Protein AF-A0A5K0UUQ3-F1 (afdb_monomer)

Solvent-accessible surface area (backbone atoms only — not comparable to full-atom values): 3409 Å² total; per-residue (Å²): 128,77,87,80,78,62,89,84,54,89,72,61,66,67,59,52,48,54,49,19,53,51,27,40,60,48,26,54,49,31,55,76,65,78,32,73,50,51,71,66,79,96,44,77,42,42,33,64,56,30,42,53,42,30,73,74,100

Nearest PDB structures (foldseek):
  4l9z-assembly1_D  TM=7.630E-01  e=7.486E+00  Cereibacter sphaeroides 2.4.1
  8tzr-assembly1_B  TM=5.349E-01  e=4.995E+00  Homo sapiens

Radius of gyration: 12.1 Å; Cα contacts (8 Å, |Δi|>4): 51; chains: 1; bounding box: 28×20×31 Å

Organism: NCBI:txid210225

pLDDT: mean 85.27, std 16.77, range [45.34, 97.81]

Sequence (57 aa):
GLIQLNHGRPQPLQHVVNAAFLASVYSDYLDAADTPGWYCGPNFFTTDVLRDFARTQ

Foldseek 3Di:
DDPPPPPPDPDPVVVLQVQLVCLLVVLVVCVVVVHQFDDDDPDTDGSVNSNVSSVVD

Structure (mmCIF, N/CA/C/O backbone):
data_AF-A0A5K0UUQ3-F1
#
_entry.id   AF-A0A5K0UUQ3-F1
#
loop_
_atom_site.group_PDB
_atom_site.id
_atom_site.type_symbol
_atom_site.label_atom_id
_atom_site.label_alt_id
_atom_site.label_comp_id
_atom_site.label_asym_id
_atom_site.label_entity_id
_atom_site.label_seq_id
_atom_site.pdbx_PDB_ins_code
_atom_site.Cartn_x
_atom_site.Cartn_y
_atom_site.Cartn_z
_atom_site.occupancy
_atom_site.B_iso_or_equiv
_atom_site.auth_seq_id
_atom_site.auth_comp_id
_atom_site.auth_asym_id
_atom_site.auth_atom_id
_atom_site.pdbx_PDB_model_num
ATOM 1 N N . GLY A 1 1 ? -3.668 -2.536 6.149 1.00 45.34 1 GLY A N 1
ATOM 2 C CA . GLY A 1 1 ? -4.445 -1.321 5.862 1.00 45.34 1 GLY A CA 1
ATOM 3 C C . GLY A 1 1 ? -5.736 -1.393 6.633 1.00 45.34 1 GLY A C 1
ATOM 4 O O . GLY A 1 1 ? -6.487 -2.327 6.432 1.00 45.34 1 GLY A O 1
ATOM 5 N N . LEU A 1 2 ? -5.965 -0.463 7.552 1.00 48.84 2 LEU A N 1
ATOM 6 C CA . LEU A 1 2 ? -7.293 -0.191 8.088 1.00 48.84 2 LEU A CA 1
ATOM 7 C C . LEU A 1 2 ? -7.696 1.113 7.426 1.00 48.84 2 LEU A C 1
ATOM 9 O O . LEU A 1 2 ? -7.024 2.123 7.636 1.00 48.84 2 LEU A O 1
ATOM 13 N N . ILE A 1 3 ? -8.745 1.099 6.606 1.00 53.38 3 ILE A N 1
ATOM 14 C CA . ILE A 1 3 ? -9.393 2.349 6.225 1.00 53.38 3 ILE A CA 1
ATOM 15 C C . ILE A 1 3 ? -9.980 2.932 7.511 1.00 53.38 3 ILE A C 1
ATOM 17 O O . ILE A 1 3 ? -11.080 2.593 7.949 1.00 53.38 3 ILE A O 1
ATOM 21 N N . GLN A 1 4 ? -9.189 3.780 8.165 1.00 53.12 4 GLN A N 1
ATOM 22 C CA . GLN A 1 4 ? -9.596 4.602 9.292 1.00 53.12 4 GLN A CA 1
ATOM 23 C C . GLN A 1 4 ? -10.523 5.713 8.781 1.00 53.12 4 GLN A C 1
ATOM 25 O O . GLN A 1 4 ? -10.190 6.889 8.827 1.00 53.12 4 GLN A O 1
ATOM 30 N N . LEU A 1 5 ? -11.728 5.360 8.332 1.00 52.03 5 LEU A N 1
ATOM 31 C CA . LEU A 1 5 ? -12.856 6.304 8.327 1.00 52.03 5 LEU A CA 1
ATOM 32 C C . LEU A 1 5 ? -13.659 6.127 9.626 1.00 52.03 5 LEU A C 1
ATOM 34 O O . LEU A 1 5 ? -14.885 6.176 9.644 1.00 52.03 5 LEU A O 1
ATOM 38 N N . ASN A 1 6 ? -12.960 5.866 10.735 1.00 47.12 6 ASN A N 1
ATOM 39 C CA . ASN A 1 6 ? -13.566 5.676 12.044 1.00 47.12 6 ASN A CA 1
ATOM 40 C C . ASN A 1 6 ? -13.554 7.003 12.812 1.00 47.12 6 ASN A C 1
ATOM 42 O O . ASN A 1 6 ? -12.751 7.207 13.716 1.00 47.12 6 ASN A O 1
ATOM 46 N N . HIS A 1 7 ? -14.464 7.910 12.456 1.00 54.25 7 HIS A N 1
ATOM 47 C CA . HIS A 1 7 ? -14.862 9.023 13.327 1.00 54.25 7 HIS A CA 1
ATOM 48 C C . HIS A 1 7 ? -15.921 8.536 14.344 1.00 54.25 7 HIS A C 1
ATOM 50 O O . HIS A 1 7 ? -17.021 9.074 14.439 1.00 54.25 7 HIS A O 1
ATOM 56 N N . GLY A 1 8 ? -15.603 7.471 15.092 1.00 53.50 8 GLY A N 1
ATOM 57 C CA . GLY A 1 8 ? -16.350 7.069 16.291 1.00 53.50 8 GLY A CA 1
ATOM 58 C C . GLY A 1 8 ? -17.588 6.179 16.105 1.00 53.50 8 GLY A C 1
ATOM 59 O O . GLY A 1 8 ? -18.392 6.101 17.033 1.00 53.50 8 GLY A O 1
ATOM 60 N N . ARG A 1 9 ? -17.775 5.497 14.963 1.00 56.66 9 ARG A N 1
ATOM 61 C CA . ARG A 1 9 ? -18.860 4.508 14.758 1.00 56.66 9 ARG A CA 1
ATOM 62 C C . ARG A 1 9 ? -18.388 3.347 13.872 1.00 56.66 9 ARG A C 1
ATOM 64 O O . ARG A 1 9 ? -17.617 3.596 12.946 1.00 56.66 9 ARG A O 1
ATOM 71 N N . PRO A 1 10 ? -18.859 2.101 14.095 1.00 59.50 10 PRO 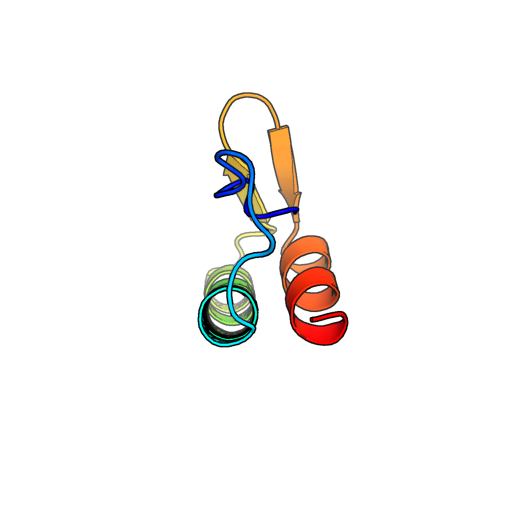A N 1
ATOM 72 C CA . PRO A 1 10 ? -18.609 1.015 13.152 1.00 59.50 10 PRO A CA 1
ATOM 73 C C . PRO A 1 10 ? -19.138 1.429 11.777 1.00 59.50 10 PRO A C 1
ATOM 75 O O . PRO A 1 10 ? -20.313 1.775 11.634 1.00 59.50 10 PRO A O 1
ATOM 78 N N . GLN A 1 11 ? -18.257 1.458 10.778 1.00 59.69 11 GLN A N 1
ATOM 79 C CA . GLN A 1 11 ? -18.681 1.740 9.415 1.00 59.69 11 GLN A CA 1
ATOM 80 C C . GLN A 1 11 ? -19.571 0.601 8.913 1.00 59.69 11 GLN A C 1
ATOM 82 O O . GLN A 1 11 ? -19.269 -0.566 9.180 1.00 59.69 11 GLN A O 1
ATOM 87 N N . PRO A 1 12 ? -20.643 0.908 8.166 1.00 72.31 12 PRO A N 1
ATOM 88 C CA . PRO A 1 12 ? -21.411 -0.122 7.491 1.00 72.31 12 PRO A CA 1
ATOM 89 C C . PRO A 1 12 ? -20.509 -0.939 6.557 1.00 72.31 12 PRO A C 1
ATOM 91 O O . PRO A 1 12 ? -19.642 -0.386 5.877 1.00 72.31 12 PRO A O 1
ATOM 94 N N . LEU A 1 13 ? -20.757 -2.254 6.510 1.00 76.69 13 LEU A N 1
ATOM 95 C CA . LEU A 1 13 ? -20.015 -3.251 5.718 1.00 76.69 13 LEU A CA 1
ATOM 96 C C . LEU A 1 13 ? -19.728 -2.799 4.277 1.00 76.69 13 LEU A C 1
ATOM 98 O O . LEU A 1 13 ? -18.687 -3.119 3.718 1.00 76.69 13 LEU A O 1
ATOM 102 N N . GLN A 1 14 ? -20.619 -1.995 3.699 1.00 77.81 14 GLN A N 1
ATOM 103 C CA . GLN A 1 14 ? -20.494 -1.439 2.352 1.00 77.81 14 GLN A CA 1
ATOM 104 C C . GLN A 1 14 ? -19.177 -0.672 2.127 1.00 77.81 14 GLN A C 1
ATOM 106 O O . GLN A 1 14 ? -18.583 -0.786 1.060 1.00 77.81 14 GLN A O 1
ATOM 111 N N . HIS A 1 15 ? -18.674 0.076 3.116 1.00 80.38 15 HIS A N 1
ATOM 112 C CA . HIS A 1 15 ? -17.417 0.819 2.953 1.00 80.38 15 HIS A CA 1
ATOM 113 C C . HIS A 1 15 ? -16.193 -0.094 2.953 1.00 80.38 15 HIS A C 1
ATOM 115 O O . HIS A 1 15 ? -15.259 0.118 2.182 1.00 80.38 15 HIS A O 1
ATOM 121 N N . VAL A 1 16 ? -16.221 -1.120 3.799 1.00 84.38 16 VAL A N 1
ATOM 122 C CA . VAL A 1 16 ? -15.140 -2.098 3.92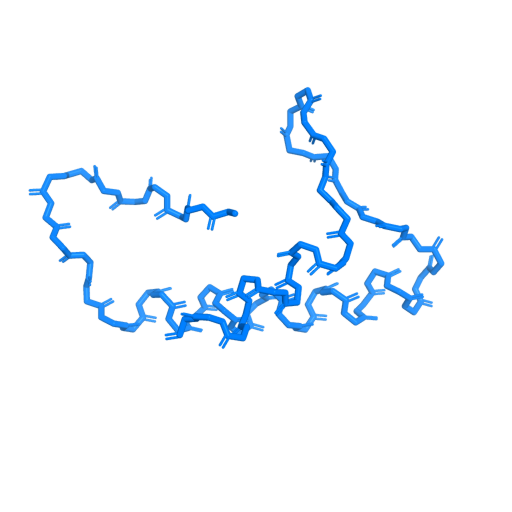4 1.00 84.38 16 VAL A CA 1
ATOM 123 C C . VAL A 1 16 ? -15.067 -2.973 2.670 1.00 84.38 16 VAL A C 1
ATOM 125 O O . VAL A 1 16 ? -13.985 -3.163 2.122 1.00 84.38 16 VAL A O 1
ATOM 128 N N . VAL A 1 17 ? -16.215 -3.395 2.133 1.00 88.25 17 VAL A N 1
ATOM 129 C CA . VAL A 1 17 ? -16.282 -4.161 0.879 1.00 88.25 17 VAL A CA 1
ATOM 130 C C . VAL A 1 17 ? -15.842 -3.321 -0.324 1.00 88.25 17 VAL A C 1
ATOM 132 O O . VAL A 1 17 ? -15.074 -3.803 -1.153 1.00 88.25 17 VAL A O 1
ATOM 135 N N . ASN A 1 18 ? -16.246 -2.047 -0.411 1.00 90.56 18 ASN A N 1
ATOM 136 C CA . ASN A 1 18 ? -15.784 -1.157 -1.485 1.00 90.56 18 ASN A CA 1
ATOM 137 C C . ASN A 1 18 ? -14.261 -0.979 -1.459 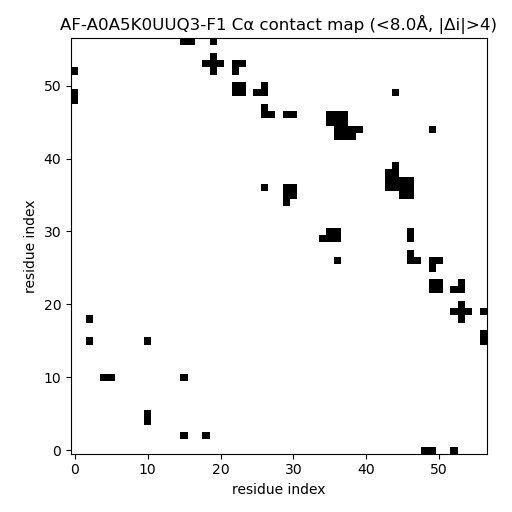1.00 90.56 18 ASN A C 1
ATOM 139 O O . ASN A 1 18 ? -13.607 -0.974 -2.499 1.00 90.56 18 ASN A O 1
ATOM 143 N N . ALA A 1 19 ? -13.693 -0.852 -0.264 1.00 91.12 19 ALA A N 1
ATOM 144 C CA . ALA A 1 19 ? -12.257 -0.765 -0.073 1.00 91.12 19 ALA A CA 1
ATOM 145 C C . ALA A 1 19 ? -11.534 -2.047 -0.491 1.00 91.12 19 ALA A C 1
ATOM 147 O O . ALA A 1 19 ? -10.507 -1.979 -1.163 1.00 91.12 19 ALA A O 1
ATOM 148 N N . ALA A 1 20 ? -12.070 -3.202 -0.097 1.00 93.25 20 ALA A N 1
ATOM 149 C CA . ALA A 1 20 ? -11.533 -4.509 -0.449 1.00 93.25 20 ALA A CA 1
ATOM 150 C C . ALA A 1 20 ? -11.540 -4.720 -1.968 1.00 93.25 20 ALA A C 1
ATOM 152 O O . ALA A 1 20 ? -10.533 -5.131 -2.541 1.00 93.25 20 ALA A O 1
ATOM 153 N N . PHE A 1 21 ? -12.639 -4.347 -2.628 1.00 94.44 21 PHE A N 1
ATOM 154 C CA . PHE A 1 21 ? -12.753 -4.380 -4.082 1.00 94.44 21 PHE A CA 1
ATOM 155 C C . PHE A 1 21 ? -11.723 -3.474 -4.767 1.00 94.44 21 PHE A C 1
ATOM 157 O O . PHE A 1 21 ? -11.060 -3.898 -5.706 1.00 94.44 21 PHE A O 1
ATOM 164 N N . LEU A 1 22 ? -11.544 -2.237 -4.293 1.00 95.31 22 LEU A N 1
AT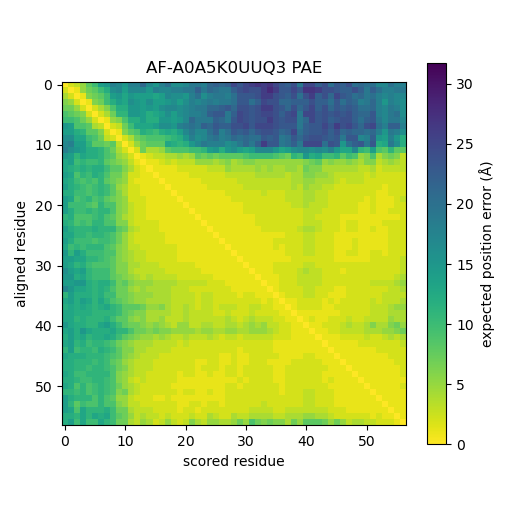OM 165 C CA . LEU A 1 22 ? -10.525 -1.341 -4.849 1.00 95.31 22 LEU A CA 1
ATOM 166 C C . LEU A 1 22 ? -9.110 -1.891 -4.647 1.00 95.31 22 LEU A C 1
ATOM 168 O O . LEU A 1 22 ? -8.286 -1.807 -5.553 1.00 95.31 22 LEU A O 1
ATOM 172 N N . ALA A 1 23 ? -8.825 -2.469 -3.481 1.00 95.56 23 AL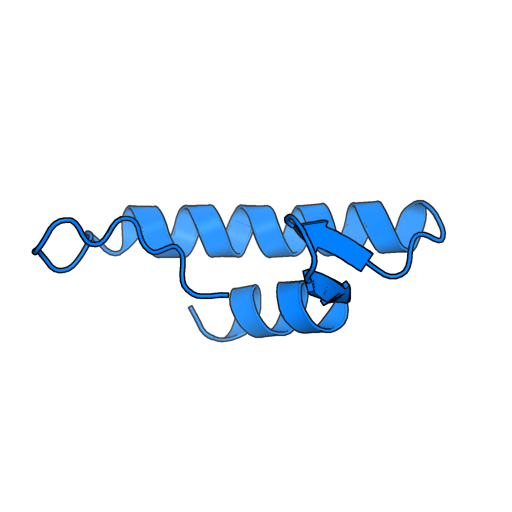A A N 1
ATOM 173 C CA . ALA A 1 23 ? -7.520 -3.045 -3.194 1.00 95.56 23 ALA A CA 1
ATOM 174 C C . ALA A 1 23 ? -7.201 -4.246 -4.096 1.00 95.56 23 ALA A C 1
ATOM 176 O O . ALA A 1 23 ? -6.058 -4.357 -4.537 1.00 95.56 23 ALA A O 1
ATOM 177 N N . SER A 1 24 ? -8.185 -5.094 -4.427 1.00 96.75 24 SER A N 1
ATOM 178 C CA . SER A 1 24 ? -7.966 -6.216 -5.345 1.00 96.75 24 SER A CA 1
ATOM 179 C C . SER A 1 24 ? -7.620 -5.726 -6.751 1.00 96.75 24 SER A C 1
ATOM 181 O O . SER A 1 24 ? -6.531 -6.022 -7.242 1.00 96.75 24 SER A O 1
ATOM 183 N N . VAL A 1 25 ? -8.466 -4.886 -7.356 1.00 96.81 25 VAL A N 1
ATOM 184 C CA . VAL A 1 25 ? -8.236 -4.400 -8.728 1.00 96.81 25 VAL A CA 1
ATOM 185 C C . VAL A 1 25 ? -6.975 -3.543 -8.837 1.00 96.81 25 VAL A C 1
ATOM 187 O O . VAL A 1 25 ? -6.273 -3.603 -9.844 1.00 96.81 25 VAL A O 1
ATOM 190 N N . TYR A 1 26 ? -6.648 -2.769 -7.800 1.00 95.94 26 TYR A N 1
ATOM 191 C CA . TYR A 1 26 ? -5.452 -1.931 -7.804 1.00 95.94 26 TYR A CA 1
ATOM 192 C C . TYR A 1 26 ? -4.169 -2.748 -7.624 1.00 95.94 26 TYR A C 1
ATOM 194 O O . TYR A 1 26 ? -3.162 -2.434 -8.251 1.00 95.94 26 TYR A O 1
ATOM 202 N N . SER A 1 27 ? -4.201 -3.817 -6.819 1.00 96.88 27 SER A N 1
ATOM 203 C CA . SER A 1 27 ? -3.054 -4.723 -6.686 1.00 96.88 27 SER A CA 1
ATOM 204 C C . SER A 1 27 ? -2.699 -5.409 -8.006 1.00 96.88 27 SER A C 1
ATOM 206 O O . SER A 1 27 ? -1.525 -5.470 -8.358 1.00 96.88 27 SER A O 1
ATOM 208 N N . ASP A 1 28 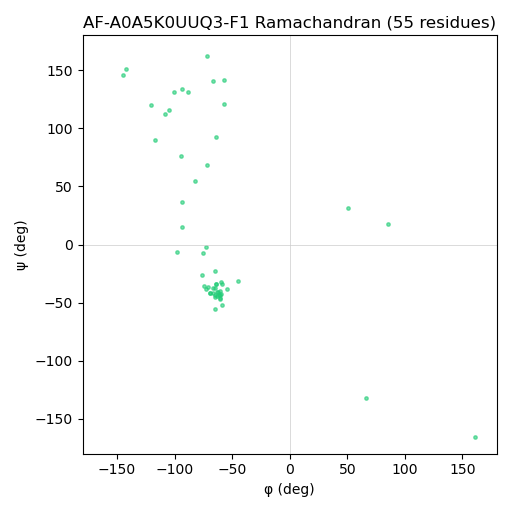? -3.703 -5.833 -8.778 1.00 97.00 28 ASP A N 1
ATOM 209 C CA . ASP A 1 28 ? -3.487 -6.461 -10.083 1.00 97.00 28 ASP A CA 1
ATOM 210 C C . ASP A 1 28 ? -2.995 -5.455 -11.129 1.00 97.00 28 ASP A C 1
ATOM 212 O O . ASP A 1 28 ? -2.135 -5.781 -11.946 1.00 97.00 28 ASP A O 1
ATOM 216 N N . TYR A 1 29 ? -3.485 -4.211 -11.079 1.00 97.31 29 TYR A N 1
ATOM 217 C CA . TYR A 1 29 ? -2.961 -3.129 -11.913 1.00 97.31 29 TYR A CA 1
ATOM 218 C C . TYR A 1 29 ? -1.475 -2.854 -11.638 1.00 97.31 29 TYR A C 1
ATOM 220 O O . TYR A 1 29 ? -0.694 -2.730 -12.580 1.00 97.31 29 TYR A O 1
ATOM 228 N N . LEU A 1 30 ? -1.082 -2.758 -10.363 1.00 97.44 30 LEU A N 1
ATOM 229 C CA . LEU A 1 30 ? 0.304 -2.491 -9.972 1.00 97.44 30 LEU A CA 1
ATOM 230 C C . LEU A 1 30 ? 1.242 -3.614 -10.426 1.00 97.44 30 LEU A C 1
ATOM 232 O O . LEU A 1 30 ? 2.279 -3.328 -11.021 1.00 97.44 30 LEU A O 1
ATOM 236 N N . ASP A 1 31 ? 0.842 -4.871 -10.233 1.00 96.75 31 ASP A N 1
ATOM 237 C CA . ASP A 1 31 ? 1.597 -6.025 -10.725 1.00 96.75 31 ASP A CA 1
ATOM 238 C C . ASP A 1 31 ? 1.734 -6.013 -12.255 1.00 96.75 31 ASP A C 1
ATOM 240 O O . ASP A 1 31 ? 2.824 -6.234 -12.775 1.00 96.75 31 ASP A O 1
ATOM 244 N N . ALA A 1 32 ? 0.657 -5.708 -12.989 1.00 97.81 32 ALA A N 1
ATOM 245 C CA . ALA A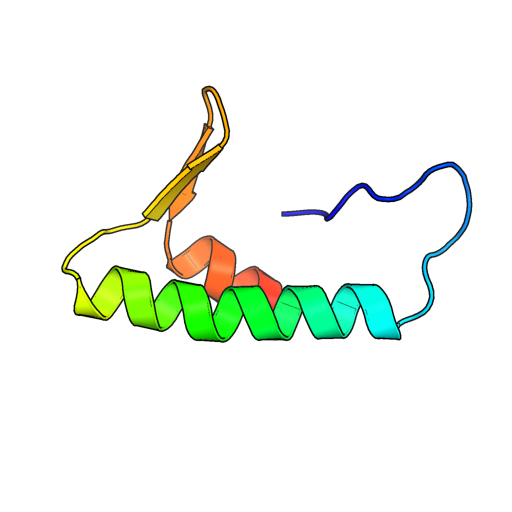 1 32 ? 0.693 -5.616 -14.451 1.00 97.81 32 ALA A CA 1
ATOM 246 C C . ALA A 1 32 ? 1.582 -4.470 -14.966 1.00 97.81 32 ALA A C 1
ATOM 248 O O . ALA A 1 32 ? 2.040 -4.507 -16.107 1.00 97.81 32 ALA A O 1
ATOM 249 N N . ALA A 1 33 ? 1.817 -3.453 -14.138 1.00 97.62 33 ALA A N 1
ATOM 250 C CA . ALA A 1 33 ? 2.701 -2.330 -14.420 1.00 97.62 33 ALA A CA 1
ATOM 251 C C . ALA A 1 33 ? 4.132 -2.539 -13.883 1.00 97.62 33 ALA A C 1
ATOM 253 O O . ALA A 1 33 ? 4.864 -1.556 -13.741 1.00 97.62 33 ALA A O 1
ATOM 254 N N . ASP A 1 34 ? 4.516 -3.771 -13.518 1.00 96.94 34 ASP A N 1
ATOM 255 C CA . ASP A 1 34 ? 5.805 -4.110 -12.888 1.00 96.94 34 ASP A CA 1
ATOM 256 C C . ASP A 1 34 ? 6.129 -3.223 -11.667 1.00 96.94 34 ASP A C 1
ATOM 258 O O . ASP A 1 34 ? 7.282 -2.903 -11.362 1.00 96.94 34 ASP A O 1
ATOM 262 N N . THR A 1 35 ? 5.088 -2.788 -10.954 1.00 97.19 35 THR A N 1
ATOM 263 C CA . THR A 1 35 ? 5.188 -1.889 -9.808 1.00 97.19 35 THR A CA 1
ATOM 264 C C . THR A 1 35 ? 4.901 -2.677 -8.524 1.00 97.19 35 THR A C 1
ATOM 266 O O . THR A 1 35 ? 3.762 -3.064 -8.283 1.00 97.19 35 THR A O 1
ATOM 269 N N . PRO A 1 36 ? 5.889 -2.890 -7.634 1.00 95.50 36 PRO A N 1
ATOM 270 C CA . PRO A 1 36 ? 5.762 -3.831 -6.511 1.00 95.50 36 PRO A CA 1
ATOM 271 C C . PRO A 1 36 ? 4.843 -3.356 -5.372 1.00 95.50 36 PRO A C 1
ATOM 273 O O . PRO A 1 36 ? 4.675 -4.050 -4.367 1.00 95.50 36 PRO A O 1
ATOM 276 N N . GLY A 1 37 ? 4.290 -2.148 -5.468 1.00 95.44 37 GLY A N 1
ATOM 277 C CA . GLY A 1 37 ? 3.506 -1.532 -4.410 1.00 95.44 37 GLY A CA 1
ATOM 278 C C . GLY A 1 37 ? 3.391 -0.022 -4.560 1.00 95.44 37 GLY A C 1
ATOM 279 O O . GLY A 1 37 ? 3.713 0.552 -5.596 1.00 95.44 37 GLY A O 1
ATOM 280 N N . TRP A 1 38 ? 2.948 0.644 -3.500 1.00 93.25 38 TRP A N 1
ATOM 281 C CA . TRP A 1 38 ? 2.769 2.091 -3.489 1.00 93.25 38 TRP A CA 1
ATOM 282 C C . TRP A 1 38 ? 3.147 2.706 -2.145 1.00 93.25 38 TRP A C 1
ATOM 284 O O . TRP A 1 38 ? 3.047 2.079 -1.087 1.00 93.25 38 TRP A O 1
ATOM 294 N N . TYR A 1 39 ? 3.583 3.962 -2.196 1.00 93.62 39 TYR A N 1
ATOM 295 C CA . TYR A 1 39 ? 3.844 4.754 -1.003 1.00 93.62 39 TYR A CA 1
ATOM 296 C C . TYR A 1 39 ? 2.579 5.487 -0.564 1.00 93.62 39 TYR A C 1
ATOM 298 O O . TYR A 1 39 ? 1.946 6.192 -1.348 1.00 93.62 39 TYR A O 1
ATOM 306 N N . CYS A 1 40 ? 2.259 5.379 0.721 1.00 88.19 40 CYS A N 1
ATOM 307 C CA . CYS A 1 40 ? 1.286 6.227 1.397 1.00 88.19 40 CYS A CA 1
ATOM 308 C C . CYS A 1 40 ? 2.034 7.011 2.484 1.00 88.19 40 CYS A C 1
ATOM 310 O O . CYS A 1 40 ? 2.217 6.552 3.618 1.00 88.19 40 CYS A O 1
ATOM 312 N N . GLY A 1 41 ? 2.528 8.192 2.100 1.00 93.62 41 GLY A N 1
ATOM 313 C CA . GLY A 1 41 ? 3.452 8.981 2.913 1.00 93.62 41 GLY A CA 1
ATOM 314 C C . GLY A 1 41 ? 4.804 8.265 3.070 1.00 93.62 41 GLY A C 1
ATOM 315 O O . GLY A 1 41 ? 5.347 7.795 2.072 1.00 93.62 41 GLY A O 1
ATOM 316 N N . PRO 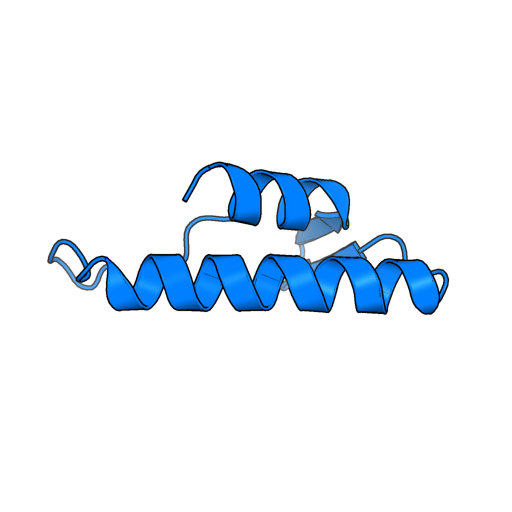A 1 42 ? 5.358 8.151 4.292 1.00 95.62 42 PRO A N 1
ATOM 317 C CA . PRO A 1 42 ? 6.648 7.492 4.513 1.00 95.62 42 PRO A CA 1
ATOM 318 C C . PRO A 1 42 ? 6.577 5.956 4.445 1.00 95.62 42 PRO A C 1
ATOM 320 O O . PRO A 1 42 ? 7.611 5.298 4.504 1.00 95.62 42 PRO A O 1
ATOM 323 N N . ASN A 1 43 ? 5.377 5.374 4.351 1.00 94.62 43 ASN A N 1
ATOM 324 C CA . ASN A 1 43 ? 5.174 3.929 4.418 1.00 94.62 43 ASN A CA 1
ATOM 325 C C . ASN A 1 43 ? 4.993 3.334 3.021 1.00 94.62 43 ASN A C 1
ATOM 327 O O . ASN A 1 43 ? 4.163 3.815 2.246 1.00 94.62 43 ASN A O 1
ATOM 331 N N . PHE A 1 44 ? 5.727 2.261 2.735 1.00 95.81 44 PHE A N 1
ATOM 332 C CA . PHE A 1 44 ? 5.564 1.466 1.522 1.00 95.81 44 PHE A CA 1
ATOM 333 C C . PHE A 1 44 ? 4.628 0.282 1.773 1.00 95.81 44 PHE A C 1
ATOM 335 O O . PHE A 1 44 ? 4.779 -0.434 2.763 1.00 95.81 44 PHE A O 1
ATOM 342 N N . PHE A 1 45 ? 3.682 0.064 0.865 1.00 95.69 45 PHE A N 1
ATOM 343 C CA . PHE A 1 45 ? 2.737 -1.046 0.900 1.00 95.69 45 PHE A CA 1
ATOM 344 C C . PHE A 1 45 ? 2.891 -1.881 -0.365 1.00 95.69 45 PHE A C 1
ATOM 346 O O . PHE A 1 45 ? 2.684 -1.363 -1.462 1.00 95.69 45 PHE A O 1
ATOM 353 N N . THR A 1 46 ? 3.227 -3.161 -0.214 1.00 97.50 46 THR A N 1
ATOM 354 C CA . THR A 1 46 ? 3.347 -4.091 -1.343 1.00 97.50 46 THR A CA 1
ATOM 355 C C . THR A 1 46 ? 1.981 -4.454 -1.920 1.00 97.50 46 THR A C 1
ATOM 357 O O . THR A 1 46 ? 0.946 -4.304 -1.258 1.00 97.50 46 THR A O 1
ATOM 360 N N . THR A 1 47 ? 1.970 -4.977 -3.146 1.00 97.25 47 THR A N 1
ATOM 361 C CA . THR A 1 47 ? 0.756 -5.540 -3.754 1.00 97.25 47 THR A CA 1
ATOM 362 C C . THR A 1 47 ? 0.188 -6.705 -2.939 1.00 97.25 47 THR A C 1
ATOM 364 O O . THR A 1 47 ? -1.030 -6.800 -2.795 1.00 97.25 47 THR A O 1
ATOM 367 N N . ASP A 1 48 ? 1.032 -7.498 -2.273 1.00 96.88 48 ASP A N 1
ATOM 368 C CA . ASP A 1 48 ? 0.592 -8.550 -1.343 1.00 96.88 48 ASP A CA 1
ATOM 369 C C . ASP A 1 48 ? -0.236 -8.008 -0.173 1.00 96.88 48 ASP A C 1
ATOM 371 O O . ASP A 1 48 ? -1.289 -8.552 0.151 1.00 96.88 48 ASP A O 1
ATOM 375 N N . VAL A 1 49 ? 0.172 -6.883 0.425 1.00 96.19 49 VAL A N 1
ATOM 376 C CA . VAL A 1 49 ? -0.582 -6.273 1.534 1.00 96.19 49 VAL A CA 1
ATOM 377 C C . VAL A 1 49 ? -1.969 -5.806 1.079 1.00 96.19 49 VAL A C 1
ATOM 379 O O . VAL A 1 49 ? -2.928 -5.870 1.852 1.00 96.19 49 VAL A O 1
ATOM 382 N N . LEU A 1 50 ? -2.096 -5.339 -0.166 1.00 94.75 50 LEU A N 1
ATOM 383 C CA . LEU A 1 50 ? -3.382 -4.961 -0.757 1.00 94.75 50 LEU A CA 1
ATOM 384 C C . LEU A 1 50 ? -4.269 -6.192 -0.998 1.00 94.75 50 LEU A C 1
ATOM 386 O O . LEU A 1 50 ? -5.457 -6.157 -0.671 1.00 94.75 50 LEU A O 1
ATOM 390 N N . ARG A 1 51 ? -3.696 -7.294 -1.495 1.00 96.19 51 ARG A N 1
ATOM 391 C CA . ARG A 1 51 ? -4.412 -8.564 -1.704 1.00 96.19 51 ARG A CA 1
ATOM 392 C C . ARG A 1 51 ? -4.882 -9.192 -0.402 1.00 96.19 51 ARG A C 1
ATOM 394 O O . ARG A 1 51 ? -6.025 -9.636 -0.316 1.00 96.19 51 ARG A O 1
ATOM 401 N N . ASP A 1 52 ? -4.034 -9.200 0.616 1.00 96.56 52 ASP A N 1
ATOM 402 C CA . ASP A 1 52 ? -4.379 -9.738 1.930 1.00 96.56 52 ASP A CA 1
ATOM 403 C C . ASP A 1 52 ? -5.451 -8.896 2.617 1.00 96.56 52 ASP A C 1
ATOM 405 O O . ASP A 1 52 ? -6.376 -9.437 3.228 1.00 96.56 52 ASP A O 1
ATOM 409 N N . PHE A 1 53 ? -5.394 -7.571 2.462 1.00 93.19 53 PHE A N 1
ATOM 410 C CA . PHE A 1 53 ? -6.490 -6.712 2.890 1.00 93.19 53 PHE A CA 1
ATOM 411 C C . PHE A 1 53 ? -7.7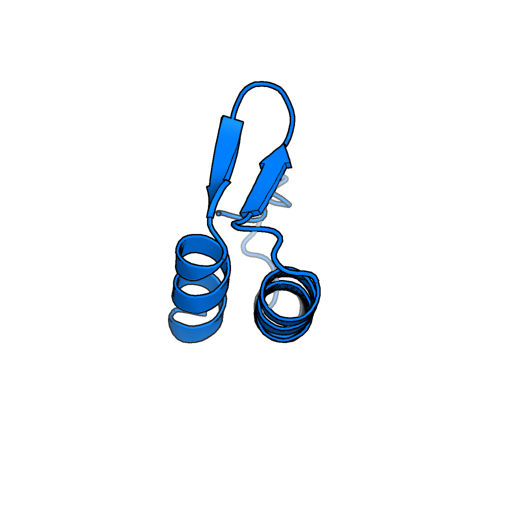91 -7.097 2.177 1.00 93.19 53 PHE A C 1
ATOM 413 O O . PHE A 1 53 ? -8.775 -7.383 2.850 1.00 93.19 53 PHE A O 1
ATOM 420 N N . ALA A 1 54 ? -7.785 -7.194 0.845 1.00 94.00 54 ALA A N 1
ATOM 421 C CA . ALA A 1 54 ? -8.974 -7.549 0.073 1.00 94.00 54 ALA A CA 1
ATOM 422 C C . ALA A 1 54 ? -9.576 -8.917 0.453 1.00 94.00 54 ALA A C 1
ATOM 424 O O . ALA A 1 54 ? -10.790 -9.074 0.414 1.00 94.00 54 ALA A O 1
ATOM 425 N N . ARG A 1 55 ? -8.748 -9.901 0.833 1.00 94.06 55 ARG A N 1
ATOM 426 C CA . ARG A 1 55 ? -9.188 -11.254 1.231 1.00 94.06 55 ARG A CA 1
ATOM 427 C C . ARG A 1 55 ? -9.797 -11.342 2.629 1.00 94.06 55 ARG A C 1
ATOM 429 O O . ARG A 1 55 ? -10.529 -12.286 2.901 1.00 94.06 55 ARG A O 1
ATOM 436 N N . THR A 1 56 ? -9.420 -10.439 3.531 1.00 91.44 56 THR A N 1
ATOM 437 C CA . THR A 1 56 ? -9.783 -10.510 4.960 1.00 91.44 56 THR A CA 1
ATOM 438 C C . THR A 1 56 ? -10.986 -9.650 5.335 1.00 91.44 56 THR A C 1
ATOM 440 O O . THR A 1 56 ? -11.423 -9.696 6.484 1.00 91.44 56 THR A O 1
ATOM 443 N N . GLN A 1 57 ? -11.484 -8.851 4.394 1.00 82.94 57 GLN A N 1
ATOM 444 C CA . GLN A 1 57 ? -12.677 -8.021 4.539 1.00 82.94 57 GLN A CA 1
ATOM 445 C C . GLN A 1 57 ? -13.924 -8.774 4.073 1.00 82.94 57 GLN A C 1
ATOM 447 O O . GLN A 1 57 ? -14.963 -8.634 4.756 1.00 82.94 57 GLN A O 1
#

Mean predicted aligned error: 6.6 Å

Secondary structure (DSSP, 8-state):
------SSSPPPHHHHHHHHHHHHHHHHHHHHTT--EEEETTEEEEHHHHHHHHHH-